Protein AF-A0A3B9Z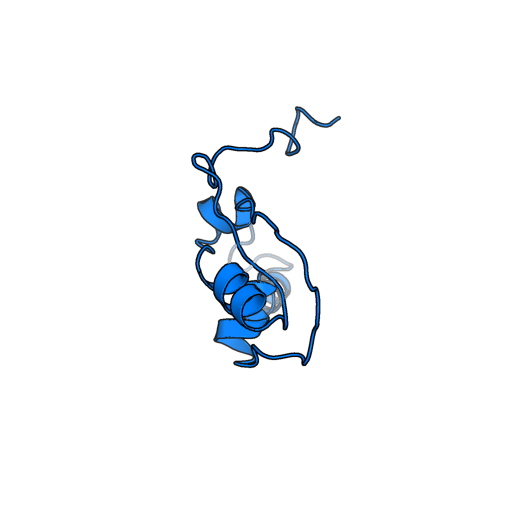QR8-F1 (afdb_monomer_lite)

Structure (mmCIF, N/CA/C/O backbone):
data_AF-A0A3B9ZQR8-F1
#
_entry.id   AF-A0A3B9ZQR8-F1
#
loop_
_atom_site.group_PDB
_atom_site.id
_atom_site.type_symbol
_atom_site.label_atom_id
_atom_site.label_alt_id
_atom_site.label_comp_id
_atom_site.label_asym_id
_atom_site.label_entity_id
_atom_site.label_seq_id
_atom_site.pdbx_PDB_ins_code
_atom_site.Cartn_x
_atom_site.Cartn_y
_atom_site.Cartn_z
_atom_site.occupancy
_atom_site.B_iso_or_equiv
_atom_site.auth_seq_id
_atom_site.auth_comp_id
_atom_site.auth_asym_id
_atom_site.auth_atom_id
_atom_site.pdbx_PDB_model_num
ATOM 1 N N . LEU A 1 1 ? 17.312 -0.298 -19.527 1.00 71.75 1 LEU A N 1
ATOM 2 C CA . LEU A 1 1 ? 17.395 -1.753 -19.279 1.00 71.75 1 LEU A CA 1
ATOM 3 C C . LEU A 1 1 ? 17.393 -2.568 -20.574 1.00 71.75 1 LEU A C 1
ATOM 5 O O . LEU A 1 1 ? 18.359 -3.281 -20.764 1.00 71.75 1 LEU A O 1
ATOM 9 N N . PHE A 1 2 ? 16.449 -2.391 -21.509 1.00 85.19 2 PHE A N 1
ATOM 10 C CA . PHE A 1 2 ? 16.542 -2.963 -22.869 1.00 85.19 2 PHE A CA 1
ATOM 11 C C . PHE A 1 2 ? 16.199 -1.902 -23.921 1.00 85.19 2 PHE A C 1
ATOM 13 O O . PHE A 1 2 ? 15.276 -1.112 -23.713 1.00 85.19 2 PHE A O 1
ATOM 20 N N . LYS A 1 3 ? 16.957 -1.839 -25.020 1.00 89.19 3 LYS A N 1
ATOM 21 C CA . LYS A 1 3 ? 16.743 -0.893 -26.130 1.00 89.19 3 LYS A CA 1
ATOM 22 C C . LYS A 1 3 ? 16.048 -1.581 -27.305 1.00 89.19 3 LYS A C 1
ATOM 24 O O . LYS A 1 3 ? 16.184 -2.788 -27.489 1.00 89.19 3 LYS A O 1
ATOM 29 N N . ASN A 1 4 ? 15.323 -0.797 -28.103 1.00 87.19 4 ASN A N 1
ATOM 30 C CA . ASN A 1 4 ? 14.657 -1.305 -29.301 1.00 87.19 4 ASN A CA 1
ATOM 31 C C . ASN A 1 4 ? 15.686 -1.964 -30.242 1.00 87.19 4 ASN A C 1
ATOM 33 O O . ASN A 1 4 ? 16.761 -1.406 -30.456 1.00 87.19 4 ASN A O 1
ATOM 37 N N . GLY A 1 5 ? 15.375 -3.161 -30.746 1.00 86.25 5 GLY A N 1
ATOM 38 C CA . GLY A 1 5 ? 16.278 -3.979 -31.566 1.00 86.25 5 GLY A CA 1
ATOM 39 C C . GLY A 1 5 ? 17.220 -4.919 -30.799 1.00 86.25 5 GLY A C 1
ATOM 40 O O . GLY A 1 5 ? 17.912 -5.711 -31.431 1.00 86.25 5 GLY A O 1
ATOM 41 N N . GLN A 1 6 ? 17.251 -4.887 -29.461 1.00 92.81 6 GLN A N 1
ATOM 42 C CA . GLN A 1 6 ? 18.000 -5.869 -28.664 1.00 92.81 6 GLN A CA 1
ATOM 43 C C . GLN A 1 6 ? 17.190 -7.155 -28.445 1.00 92.81 6 GLN A C 1
ATOM 45 O O . GLN A 1 6 ? 15.967 -7.114 -28.278 1.00 92.81 6 GLN A O 1
ATOM 50 N N . ALA A 1 7 ? 17.881 -8.298 -28.384 1.00 89.38 7 ALA A N 1
ATOM 51 C CA . ALA A 1 7 ? 17.278 -9.555 -27.948 1.00 89.38 7 ALA A CA 1
ATOM 52 C C . ALA A 1 7 ? 16.623 -9.376 -26.562 1.00 89.38 7 ALA A C 1
ATOM 54 O O . ALA A 1 7 ? 17.199 -8.745 -25.676 1.00 89.38 7 ALA A O 1
ATOM 55 N N . GLY A 1 8 ? 15.396 -9.880 -26.396 1.00 87.75 8 GLY A N 1
ATOM 56 C CA . GLY A 1 8 ? 14.609 -9.728 -25.164 1.00 87.75 8 GLY A CA 1
ATOM 57 C C . GLY A 1 8 ? 13.824 -8.413 -25.032 1.00 87.75 8 GLY A C 1
ATOM 58 O O . GLY A 1 8 ? 13.056 -8.266 -24.082 1.00 87.75 8 GLY A O 1
ATOM 59 N N . PHE A 1 9 ? 13.932 -7.462 -25.975 1.00 92.94 9 PHE A N 1
ATOM 60 C CA . PHE A 1 9 ? 13.146 -6.217 -25.922 1.00 92.94 9 PHE A CA 1
ATOM 61 C C . PHE A 1 9 ? 11.631 -6.473 -25.970 1.00 92.94 9 PHE A C 1
ATOM 63 O O . PHE A 1 9 ? 10.879 -5.845 -25.225 1.00 92.94 9 PHE A O 1
ATOM 70 N N . THR A 1 10 ? 11.176 -7.418 -26.797 1.00 91.50 10 THR A N 1
ATOM 71 C CA . THR A 1 10 ? 9.753 -7.786 -26.897 1.00 91.50 10 THR A CA 1
ATOM 72 C C . THR A 1 10 ? 9.222 -8.359 -25.581 1.00 91.50 10 THR A C 1
ATOM 74 O O . THR A 1 10 ? 8.151 -7.957 -25.123 1.00 91.50 10 THR A O 1
ATOM 77 N N . ASP A 1 11 ? 9.991 -9.234 -24.929 1.00 92.12 11 ASP A N 1
ATOM 78 C CA . ASP A 1 11 ? 9.618 -9.827 -23.641 1.00 92.12 11 ASP A CA 1
ATOM 79 C C . ASP A 1 11 ? 9.613 -8.784 -22.523 1.00 92.12 11 ASP A C 1
ATOM 81 O O . ASP A 1 11 ? 8.674 -8.738 -21.729 1.00 92.12 11 ASP A O 1
ATOM 85 N N . TYR A 1 12 ? 10.598 -7.879 -22.514 1.00 92.62 12 TYR A N 1
ATOM 86 C CA . TYR A 1 12 ? 10.620 -6.733 -21.607 1.00 92.62 12 TYR A CA 1
ATOM 87 C C . TYR A 1 12 ? 9.357 -5.874 -21.747 1.00 92.62 12 TYR A C 1
ATOM 89 O O . TYR A 1 12 ? 8.736 -5.538 -20.741 1.00 92.62 12 TYR A O 1
ATOM 97 N N . GLN A 1 13 ? 8.935 -5.549 -22.974 1.00 92.31 13 GLN A N 1
ATOM 98 C CA . GLN A 1 13 ? 7.713 -4.766 -23.191 1.00 92.31 13 GLN A CA 1
ATOM 99 C C . GLN A 1 13 ? 6.459 -5.513 -22.729 1.00 92.31 13 GLN A C 1
ATOM 101 O O . GLN A 1 13 ? 5.548 -4.905 -22.161 1.00 92.31 13 GLN A O 1
ATOM 106 N N . ARG A 1 14 ? 6.408 -6.833 -22.934 1.00 91.38 14 ARG A N 1
ATOM 107 C CA . ARG A 1 14 ? 5.302 -7.670 -22.459 1.00 91.38 14 ARG A CA 1
ATOM 108 C C . ARG A 1 14 ? 5.245 -7.722 -20.932 1.00 91.38 14 ARG A C 1
ATOM 110 O O . ARG A 1 14 ? 4.160 -7.578 -20.377 1.00 91.38 14 ARG A O 1
ATOM 117 N N . LEU A 1 15 ? 6.380 -7.909 -20.260 1.00 91.56 15 LEU A N 1
ATOM 118 C CA . LEU A 1 15 ? 6.463 -7.933 -18.798 1.00 91.56 15 LEU A CA 1
ATOM 119 C C . LEU A 1 15 ? 6.116 -6.573 -18.199 1.00 91.56 15 LEU A C 1
ATOM 121 O O . LEU A 1 15 ? 5.258 -6.497 -17.328 1.00 91.56 15 LEU A O 1
ATOM 125 N N . LYS A 1 16 ? 6.712 -5.495 -18.724 1.00 89.44 16 LYS A N 1
ATOM 126 C CA . LYS A 1 16 ? 6.484 -4.122 -18.254 1.00 89.44 16 LYS A CA 1
ATOM 127 C C . LYS A 1 16 ? 4.999 -3.755 -18.221 1.00 89.44 16 LYS A C 1
ATOM 129 O O . LYS A 1 16 ? 4.570 -3.044 -17.326 1.00 89.44 16 LYS A O 1
ATOM 134 N N . ARG A 1 17 ? 4.216 -4.229 -19.193 1.00 90.31 17 ARG A N 1
ATOM 135 C CA . ARG A 1 17 ? 2.773 -3.955 -19.284 1.00 90.31 17 ARG A CA 1
ATOM 136 C C . ARG A 1 17 ? 1.910 -4.721 -18.280 1.00 90.31 17 ARG A C 1
ATOM 138 O O . ARG A 1 17 ? 0.743 -4.376 -18.145 1.00 90.31 17 ARG A O 1
ATOM 145 N N . ASN A 1 18 ? 2.443 -5.767 -17.656 1.00 90.56 18 ASN A N 1
ATOM 146 C CA . ASN A 1 18 ? 1.704 -6.671 -16.773 1.00 90.56 18 ASN A CA 1
ATOM 147 C C . ASN A 1 18 ? 2.314 -6.735 -15.362 1.00 90.56 18 ASN A C 1
ATOM 149 O O . ASN A 1 18 ? 2.034 -7.672 -14.619 1.00 90.56 18 ASN A O 1
ATOM 153 N N . LEU A 1 19 ? 3.184 -5.784 -15.016 1.00 93.25 19 LEU A N 1
ATOM 154 C CA . LEU A 1 19 ? 3.836 -5.704 -13.717 1.00 93.25 19 LEU A CA 1
ATOM 155 C C . LEU A 1 19 ? 3.256 -4.518 -12.954 1.00 93.25 19 LEU A C 1
ATOM 157 O O . LEU A 1 19 ? 3.437 -3.374 -13.362 1.00 93.25 19 LEU A O 1
ATOM 161 N N . PHE A 1 20 ? 2.573 -4.823 -11.858 1.00 94.94 20 PHE A N 1
ATOM 162 C CA . PHE A 1 20 ? 1.875 -3.855 -11.024 1.00 94.94 20 PHE A CA 1
ATOM 163 C C . PHE A 1 20 ? 2.254 -4.082 -9.563 1.00 94.94 20 PHE A C 1
ATOM 165 O O . PHE A 1 20 ? 2.533 -5.214 -9.157 1.00 94.94 20 PHE A O 1
ATOM 172 N N . GLU A 1 21 ? 2.229 -3.017 -8.769 1.00 95.81 21 GLU A N 1
ATOM 173 C CA . GLU A 1 21 ? 2.136 -3.161 -7.316 1.00 95.81 21 GLU A CA 1
ATOM 174 C C . GLU A 1 21 ? 0.736 -3.689 -6.968 1.00 95.81 21 GLU A C 1
ATOM 176 O O . GLU A 1 21 ? -0.235 -3.443 -7.687 1.00 95.81 21 GLU A O 1
ATOM 181 N N . LEU A 1 22 ? 0.637 -4.490 -5.908 1.00 96.62 22 LEU A N 1
ATOM 182 C CA . LEU A 1 22 ? -0.584 -5.213 -5.581 1.00 96.62 22 LEU A CA 1
ATOM 183 C C . LEU A 1 22 ? -1.758 -4.268 -5.313 1.00 96.62 22 LEU A C 1
ATOM 185 O O . LEU A 1 22 ? -2.832 -4.461 -5.878 1.00 96.62 22 LEU A O 1
ATOM 189 N N . THR A 1 23 ? -1.581 -3.267 -4.455 1.00 97.62 23 THR A N 1
ATOM 190 C CA . THR A 1 23 ? -2.668 -2.353 -4.083 1.00 97.62 23 THR A CA 1
ATOM 191 C C . THR A 1 23 ? -3.125 -1.502 -5.265 1.00 97.62 23 THR A C 1
ATOM 193 O O . THR A 1 23 ? -4.330 -1.367 -5.475 1.00 97.62 23 THR A O 1
ATOM 196 N N . ASP A 1 24 ? -2.194 -1.049 -6.107 1.00 97.69 24 ASP A N 1
ATOM 197 C CA . ASP A 1 24 ? -2.497 -0.405 -7.390 1.00 97.69 24 ASP A CA 1
ATOM 198 C C . ASP A 1 24 ? -3.316 -1.314 -8.314 1.00 97.69 24 ASP A C 1
ATOM 200 O O . ASP A 1 24 ? -4.368 -0.926 -8.826 1.00 97.69 24 ASP A O 1
ATOM 204 N N . TYR A 1 25 ? -2.887 -2.566 -8.480 1.00 97.56 25 TYR A N 1
ATOM 205 C CA . TYR A 1 25 ? -3.603 -3.516 -9.320 1.00 97.56 25 TYR A CA 1
ATOM 206 C C . TYR A 1 25 ? -5.038 -3.736 -8.837 1.00 97.56 25 TYR A C 1
ATOM 208 O O . TYR A 1 25 ? -5.971 -3.691 -9.637 1.00 97.56 25 TYR A O 1
ATOM 216 N N . LEU A 1 26 ? -5.241 -3.950 -7.536 1.00 98.25 26 LEU A N 1
ATOM 217 C CA . LEU A 1 26 ? -6.574 -4.197 -6.983 1.00 98.25 26 LEU A CA 1
ATOM 218 C C . LEU A 1 26 ? -7.492 -2.974 -7.135 1.00 98.25 26 LEU A C 1
ATOM 220 O O . LEU A 1 26 ? -8.648 -3.110 -7.547 1.00 98.25 26 LEU A O 1
ATOM 224 N N . VAL A 1 27 ? -6.971 -1.778 -6.856 1.00 98.31 27 VAL A N 1
ATOM 225 C CA . VAL A 1 27 ? -7.753 -0.537 -6.852 1.00 98.31 27 VAL A CA 1
ATOM 226 C C . VAL A 1 27 ? -7.967 0.016 -8.262 1.00 98.31 27 VAL A C 1
ATOM 228 O O . VAL A 1 27 ? -9.107 0.251 -8.662 1.00 98.31 27 VAL A O 1
ATOM 231 N N . ASN A 1 28 ? -6.897 0.218 -9.029 1.00 97.38 28 ASN A N 1
ATOM 232 C CA . ASN A 1 28 ? -6.935 0.982 -10.276 1.00 97.38 28 ASN A CA 1
ATOM 233 C C . ASN A 1 28 ? -7.172 0.100 -11.512 1.00 97.38 28 ASN A C 1
ATOM 235 O O . ASN A 1 28 ? -7.851 0.528 -12.453 1.00 97.38 28 ASN A O 1
A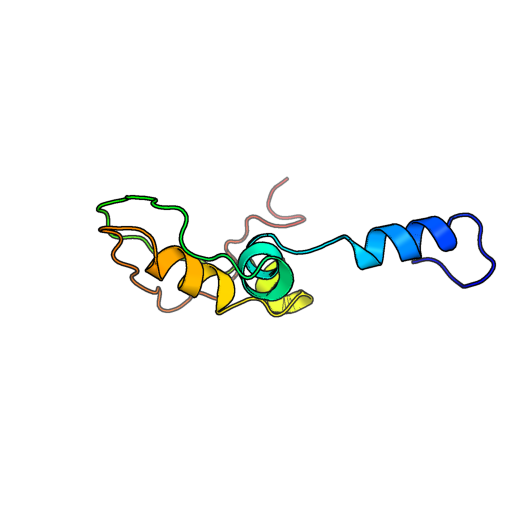TOM 239 N N . HIS A 1 29 ? -6.672 -1.141 -11.510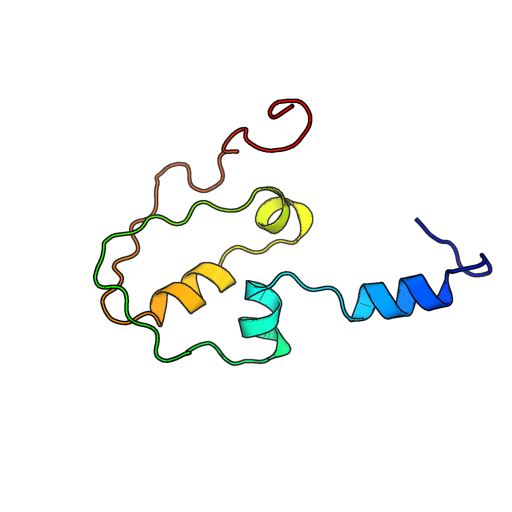 1.00 96.62 29 HIS A N 1
ATOM 240 C CA . HIS A 1 29 ? -6.785 -2.054 -12.655 1.00 96.62 29 HIS A CA 1
ATOM 241 C C . HIS A 1 29 ? -7.982 -3.006 -12.550 1.00 96.62 29 HIS A C 1
ATOM 243 O O . HIS A 1 29 ? -8.835 -3.022 -13.439 1.00 96.62 29 HIS A O 1
ATOM 249 N N . LEU A 1 30 ? -8.062 -3.783 -11.467 1.00 97.62 30 LEU A N 1
ATOM 250 C CA . LEU A 1 30 ? -9.147 -4.730 -11.203 1.00 97.62 30 LEU A CA 1
ATOM 251 C C . LEU A 1 30 ? -10.432 -4.016 -10.761 1.00 97.62 30 LEU A C 1
ATOM 253 O O . LEU A 1 30 ? -11.525 -4.530 -10.991 1.00 97.62 30 LEU A O 1
ATOM 257 N N . LYS A 1 31 ? -10.300 -2.825 -10.158 1.00 98.12 31 LYS A N 1
ATOM 258 C CA . LYS A 1 31 ? -11.405 -2.007 -9.628 1.00 98.12 31 LYS A CA 1
ATOM 259 C C . LYS A 1 31 ? -12.262 -2.762 -8.615 1.00 98.12 31 LYS A C 1
ATOM 261 O O . LYS A 1 31 ? -13.486 -2.637 -8.598 1.00 98.12 31 LYS A O 1
ATOM 266 N N . TYR A 1 32 ? -11.602 -3.540 -7.763 1.00 98.38 32 TYR A N 1
ATOM 267 C CA . TYR A 1 32 ? -12.240 -4.350 -6.737 1.00 98.38 32 TYR A CA 1
ATOM 268 C C . TYR A 1 32 ? -11.522 -4.149 -5.404 1.00 98.38 32 TYR A C 1
ATOM 270 O O . TYR A 1 32 ? -10.342 -4.466 -5.268 1.00 98.38 32 TYR A O 1
ATOM 278 N N . THR A 1 33 ? -12.232 -3.574 -4.432 1.00 98.31 33 THR A N 1
ATOM 279 C CA . THR A 1 33 ? -11.623 -3.052 -3.197 1.00 98.31 33 THR A CA 1
ATOM 280 C C . THR A 1 33 ? -12.186 -3.648 -1.913 1.00 98.31 33 THR A C 1
ATOM 282 O O . THR A 1 33 ? -11.574 -3.483 -0.863 1.00 98.31 33 THR A O 1
ATOM 285 N N . ASP A 1 34 ? -13.312 -4.357 -1.978 1.00 98.06 34 ASP A N 1
ATOM 286 C CA . ASP A 1 34 ? -13.939 -5.001 -0.824 1.00 98.06 34 ASP A CA 1
ATOM 287 C C . ASP A 1 34 ? -13.914 -6.519 -1.000 1.00 98.06 34 ASP A C 1
ATOM 289 O O . ASP A 1 34 ? -14.583 -7.061 -1.873 1.00 98.06 34 ASP A O 1
ATOM 293 N N . PHE A 1 35 ? -13.129 -7.187 -0.158 1.00 97.44 35 PHE A N 1
ATOM 294 C CA . PHE A 1 35 ? -12.921 -8.635 -0.182 1.00 97.44 35 PHE A CA 1
ATOM 295 C C . PHE A 1 35 ? -13.676 -9.360 0.943 1.00 97.44 35 PHE A C 1
ATOM 297 O O . PHE A 1 35 ? -13.433 -10.543 1.177 1.00 97.44 35 PHE A O 1
ATOM 304 N N . GLY A 1 36 ? -14.549 -8.667 1.686 1.00 97.94 36 GLY A N 1
ATOM 305 C CA . GLY A 1 36 ? -15.258 -9.248 2.830 1.00 97.94 36 GLY A CA 1
ATOM 306 C C . GLY A 1 36 ? -14.350 -9.612 4.013 1.00 97.94 36 GLY A C 1
ATOM 307 O O . GLY A 1 36 ? -14.707 -10.460 4.830 1.00 97.94 36 GLY A O 1
ATOM 308 N N . ALA A 1 37 ? -13.169 -8.996 4.107 1.00 98.12 37 ALA A N 1
ATOM 309 C CA . ALA A 1 37 ? -12.216 -9.243 5.182 1.00 98.12 37 ALA A CA 1
ATOM 310 C C . ALA A 1 37 ? -12.694 -8.644 6.517 1.00 98.12 37 ALA A C 1
ATOM 312 O O . ALA A 1 37 ? -13.347 -7.600 6.556 1.00 98.12 37 ALA A O 1
ATOM 313 N N . SER A 1 38 ? -12.311 -9.273 7.629 1.00 98.31 38 SER A N 1
ATOM 314 C CA . SER A 1 38 ? -12.557 -8.756 8.978 1.00 98.31 38 SER A CA 1
ATOM 315 C C . SER A 1 38 ? -11.307 -8.846 9.838 1.00 98.31 38 SER A C 1
ATOM 317 O O . SER A 1 38 ? -10.683 -9.906 9.896 1.00 98.31 38 SER A O 1
ATOM 319 N N . PHE A 1 39 ? -10.982 -7.765 10.541 1.00 98.31 39 PHE A N 1
ATOM 320 C CA . PHE A 1 39 ? -9.830 -7.701 11.432 1.00 98.31 39 PHE A CA 1
ATOM 321 C C . PHE A 1 39 ? -10.070 -6.647 12.529 1.00 98.31 39 PHE A C 1
ATOM 323 O O . PHE A 1 39 ? -9.770 -5.477 12.311 1.00 98.31 39 PHE A O 1
ATOM 330 N N . PRO A 1 40 ? -10.655 -7.016 13.688 1.00 98.00 40 PRO A N 1
ATOM 331 C CA . PRO A 1 40 ? -11.139 -6.073 14.700 1.00 98.00 40 PRO A CA 1
ATOM 332 C C . PRO A 1 40 ? -10.017 -5.525 15.600 1.00 98.00 40 PRO A C 1
ATOM 334 O O . PRO A 1 40 ? -10.053 -5.669 16.823 1.00 98.00 40 PRO A O 1
ATOM 337 N N . HIS A 1 41 ? -8.993 -4.932 14.992 1.00 98.44 41 HIS A N 1
ATOM 338 C CA . HIS A 1 41 ? -7.817 -4.418 15.684 1.00 98.44 41 HIS A CA 1
ATOM 339 C C . HIS A 1 41 ? -7.420 -3.034 15.178 1.00 98.44 41 HIS A C 1
ATOM 341 O O . HIS A 1 41 ? -7.717 -2.646 14.046 1.00 98.44 41 HIS A O 1
ATOM 347 N N . LYS A 1 42 ? -6.691 -2.317 16.036 1.00 98.19 42 LYS A N 1
ATOM 348 C CA . LYS A 1 42 ? -5.989 -1.094 15.661 1.00 98.19 42 LYS A CA 1
ATOM 349 C C . LYS A 1 42 ? -4.708 -1.462 14.933 1.00 98.19 42 LYS A C 1
ATOM 351 O O . LYS A 1 42 ? -3.927 -2.266 15.442 1.00 98.19 42 LYS A O 1
ATOM 356 N N . VAL A 1 43 ? -4.491 -0.872 13.770 1.00 97.12 43 VAL A N 1
ATOM 357 C CA . VAL A 1 43 ? -3.290 -1.089 12.962 1.00 97.12 43 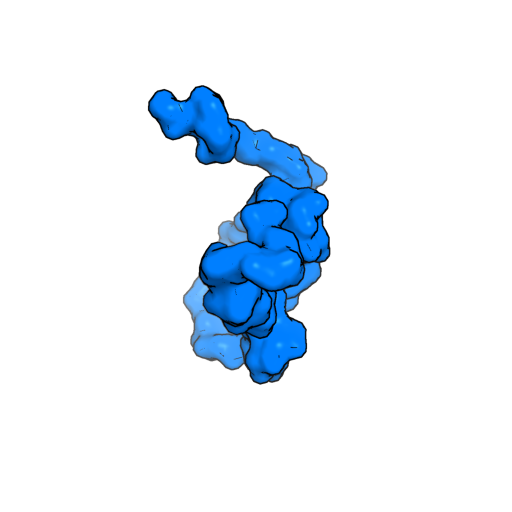VAL A CA 1
ATOM 358 C C . VAL A 1 43 ? -2.712 0.246 12.534 1.00 97.12 43 VAL A C 1
ATOM 360 O O . VAL A 1 43 ? -3.451 1.203 12.329 1.00 97.12 43 VAL A O 1
ATOM 363 N N . CYS A 1 44 ? -1.398 0.288 12.349 1.00 96.31 44 CYS A N 1
ATOM 364 C CA . CYS A 1 44 ? -0.759 1.344 11.581 1.00 96.31 44 CYS A CA 1
ATOM 365 C C . CYS A 1 44 ? -0.334 0.793 10.226 1.00 96.31 44 CYS A C 1
ATOM 367 O O . CYS A 1 44 ? 0.085 -0.362 10.124 1.00 96.31 44 CYS A O 1
ATOM 369 N N . TYR A 1 45 ? -0.416 1.635 9.200 1.00 95.31 45 TYR A N 1
ATOM 370 C CA . TYR A 1 45 ? 0.182 1.367 7.905 1.00 95.31 45 TYR A CA 1
ATOM 371 C C . TYR A 1 45 ? 1.501 2.131 7.787 1.00 95.31 45 TYR A C 1
ATOM 373 O O . TYR A 1 45 ? 1.576 3.308 8.125 1.00 95.31 45 TYR A O 1
ATOM 381 N N . HIS A 1 46 ? 2.545 1.444 7.343 1.00 95.19 46 HIS A N 1
ATOM 382 C CA . HIS A 1 46 ? 3.851 2.033 7.091 1.00 95.19 46 HIS A CA 1
ATOM 383 C C . HIS A 1 46 ? 4.101 2.005 5.590 1.00 95.19 46 HIS A C 1
ATOM 385 O O . HIS A 1 46 ? 4.039 0.933 4.979 1.00 95.19 46 HIS A O 1
ATOM 391 N N . ASP A 1 47 ? 4.355 3.164 4.989 1.00 94.31 47 ASP A N 1
ATOM 392 C CA . ASP A 1 47 ? 4.480 3.254 3.544 1.00 94.31 47 ASP A CA 1
ATOM 393 C C . ASP A 1 47 ? 5.755 2.534 3.075 1.00 94.31 47 ASP A C 1
ATOM 395 O O . ASP A 1 47 ? 6.878 2.829 3.490 1.00 94.31 47 ASP A O 1
ATOM 399 N N . ALA A 1 48 ? 5.592 1.561 2.176 1.00 91.88 48 ALA A N 1
ATOM 400 C CA . ALA A 1 48 ? 6.727 0.857 1.598 1.00 91.88 48 ALA A CA 1
ATOM 401 C C . ALA A 1 48 ? 7.547 1.823 0.731 1.00 91.88 48 ALA A C 1
ATOM 403 O O . ALA A 1 48 ? 7.053 2.350 -0.264 1.00 91.88 48 ALA A O 1
ATOM 404 N N . CYS A 1 49 ? 8.821 2.020 1.079 1.00 91.69 49 CYS A N 1
ATOM 405 C CA . CYS A 1 49 ? 9.689 3.034 0.470 1.00 91.69 49 CYS A CA 1
ATOM 406 C C . CYS A 1 49 ? 9.721 2.980 -1.064 1.00 91.69 49 CYS A C 1
ATOM 408 O O . CYS A 1 49 ? 9.660 4.018 -1.715 1.00 91.69 49 CYS A O 1
ATOM 410 N N . THR A 1 50 ? 9.823 1.782 -1.646 1.00 90.81 50 THR A N 1
ATOM 411 C CA . THR A 1 50 ? 9.872 1.588 -3.103 1.00 90.81 50 THR A CA 1
ATOM 412 C C . THR A 1 50 ? 8.517 1.838 -3.758 1.00 90.81 50 THR A C 1
ATOM 414 O O . THR A 1 50 ? 8.456 2.507 -4.786 1.00 90.81 50 THR A O 1
ATOM 417 N N . ALA A 1 51 ? 7.426 1.360 -3.152 1.00 92.44 51 ALA A N 1
ATOM 418 C CA . ALA A 1 51 ? 6.075 1.603 -3.650 1.00 92.44 51 ALA A CA 1
ATOM 419 C C . ALA A 1 51 ? 5.724 3.098 -3.599 1.00 92.44 51 ALA A C 1
ATOM 421 O O . ALA A 1 51 ? 5.201 3.638 -4.568 1.00 92.44 51 ALA A O 1
ATOM 422 N N . LEU A 1 52 ? 6.085 3.787 -2.515 1.00 94.06 52 LEU A N 1
ATOM 423 C CA . LEU A 1 52 ? 5.831 5.213 -2.343 1.00 94.06 52 LEU A CA 1
ATOM 424 C C . LEU A 1 52 ? 6.714 6.076 -3.255 1.00 94.06 52 LEU A C 1
ATOM 426 O O . LEU A 1 52 ? 6.199 6.908 -3.993 1.00 94.06 52 LEU A O 1
ATOM 430 N N . ARG A 1 53 ? 8.042 5.907 -3.207 1.00 93.44 53 ARG A N 1
ATOM 431 C CA . ARG A 1 53 ? 8.991 6.857 -3.821 1.00 93.44 53 ARG A CA 1
ATOM 432 C C . ARG A 1 53 ? 9.219 6.615 -5.308 1.00 93.44 53 ARG A C 1
ATOM 434 O O . ARG A 1 53 ? 9.346 7.575 -6.057 1.00 93.44 53 ARG A O 1
ATOM 441 N N . GLU A 1 54 ? 9.275 5.352 -5.726 1.00 91.69 54 GLU A N 1
ATOM 442 C CA . GLU A 1 54 ? 9.539 5.001 -7.127 1.00 91.69 54 GLU A CA 1
ATOM 443 C C . GLU A 1 54 ? 8.245 4.817 -7.915 1.00 91.69 54 GLU A C 1
ATOM 445 O O . GLU A 1 54 ? 8.190 5.164 -9.095 1.00 91.69 54 GLU A O 1
ATOM 450 N N . TYR A 1 55 ? 7.207 4.264 -7.274 1.00 93.62 55 TYR A N 1
ATOM 451 C CA . TYR A 1 55 ? 5.943 3.969 -7.949 1.00 93.62 55 TYR A CA 1
ATOM 452 C C . TYR A 1 55 ? 4.822 4.982 -7.670 1.00 93.62 55 TYR A C 1
ATOM 454 O O . TYR A 1 55 ? 3.941 5.144 -8.509 1.00 93.62 55 TYR A O 1
ATOM 462 N N . GLY A 1 56 ? 4.885 5.733 -6.565 1.00 95.12 56 GLY A N 1
ATOM 463 C CA . GLY A 1 56 ? 3.908 6.776 -6.231 1.00 95.12 56 GLY A CA 1
ATOM 464 C C . GLY A 1 56 ? 2.663 6.282 -5.489 1.00 95.12 56 GLY A C 1
ATOM 465 O O . GLY A 1 56 ? 1.669 7.002 -5.435 1.00 95.12 56 GLY A O 1
ATOM 466 N N . ILE A 1 57 ? 2.700 5.074 -4.922 1.00 96.06 57 ILE A N 1
ATOM 467 C CA . ILE A 1 57 ? 1.563 4.459 -4.227 1.00 96.06 57 ILE A CA 1
ATOM 468 C C . ILE A 1 57 ? 1.453 4.990 -2.802 1.00 96.06 57 ILE A C 1
ATOM 470 O O . ILE A 1 57 ? 2.407 4.911 -2.027 1.00 96.06 57 ILE A O 1
ATOM 474 N N . LYS A 1 58 ? 0.267 5.499 -2.448 1.00 95.25 58 LYS A N 1
ATOM 475 C CA . LYS A 1 58 ? -0.003 6.047 -1.106 1.00 95.25 58 LYS A CA 1
ATOM 476 C C . LYS A 1 58 ? -1.438 5.822 -0.641 1.00 95.25 58 LYS A C 1
ATOM 478 O O . LYS A 1 58 ? -1.666 5.485 0.520 1.00 95.25 58 LYS A O 1
ATOM 483 N N . GLN A 1 59 ? -2.421 6.019 -1.516 1.00 97.44 59 GLN A N 1
ATOM 484 C CA . GLN A 1 59 ? -3.838 6.001 -1.128 1.00 97.44 59 GLN A CA 1
ATOM 485 C C . GLN A 1 59 ? -4.475 4.623 -1.300 1.00 97.44 59 GLN A C 1
ATOM 487 O O . GLN A 1 59 ? -5.373 4.251 -0.549 1.00 97.44 59 GLN A O 1
ATOM 492 N N . GLU A 1 60 ? -3.985 3.845 -2.254 1.00 98.19 60 GLU A N 1
ATOM 493 C CA . GLU A 1 60 ? -4.490 2.530 -2.620 1.00 98.19 60 GLU A CA 1
ATOM 494 C C . GLU A 1 60 ? -4.472 1.537 -1.443 1.00 98.19 60 GLU A C 1
ATOM 496 O O . GLU A 1 60 ? -5.516 0.932 -1.174 1.00 98.19 60 GLU A O 1
ATOM 501 N N . PRO A 1 61 ? -3.381 1.415 -0.655 1.00 97.62 61 PRO A N 1
ATOM 502 C CA . PRO A 1 61 ? -3.367 0.543 0.517 1.00 97.62 61 PRO A CA 1
ATOM 503 C C . PRO A 1 61 ? -4.392 0.980 1.568 1.00 97.62 61 PRO A C 1
ATOM 505 O O . PRO A 1 61 ? -5.109 0.154 2.131 1.00 97.62 61 PRO A O 1
ATOM 508 N N . ARG A 1 62 ? -4.510 2.293 1.799 1.00 97.69 62 ARG A N 1
ATOM 509 C CA . ARG A 1 62 ? -5.431 2.879 2.784 1.00 97.69 62 ARG A CA 1
ATOM 510 C C . ARG A 1 62 ? -6.887 2.662 2.384 1.00 97.69 62 ARG A C 1
ATOM 512 O O . ARG A 1 62 ? -7.710 2.318 3.230 1.00 97.69 62 ARG A O 1
ATOM 519 N N . LEU A 1 63 ? -7.204 2.780 1.093 1.00 98.44 63 LEU A N 1
ATOM 520 C CA . LEU A 1 63 ? -8.531 2.466 0.569 1.00 98.44 63 LEU A CA 1
ATOM 521 C C . LEU A 1 63 ? -8.892 0.999 0.822 1.00 98.44 63 LEU A C 1
ATOM 523 O O . LEU A 1 63 ? -9.992 0.734 1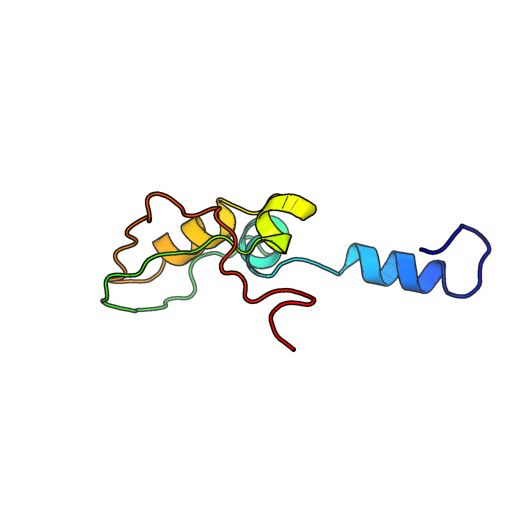.302 1.00 98.44 63 LEU A O 1
ATOM 527 N N . LEU A 1 64 ? -7.983 0.060 0.552 1.00 98.56 64 LEU A N 1
ATOM 528 C CA . LEU A 1 64 ? -8.216 -1.364 0.815 1.00 98.56 64 LEU A CA 1
ATOM 529 C C . LEU A 1 64 ? -8.416 -1.636 2.312 1.00 98.56 64 LEU A C 1
ATOM 531 O O . LEU A 1 64 ? -9.379 -2.298 2.696 1.00 98.56 64 LEU A O 1
ATOM 535 N N . LEU A 1 65 ? -7.566 -1.065 3.170 1.00 98.19 65 LEU A N 1
ATOM 536 C CA . LEU A 1 65 ? -7.683 -1.199 4.626 1.00 98.19 65 LEU A CA 1
ATOM 537 C C . LEU A 1 65 ? -9.002 -0.619 5.158 1.00 98.19 65 LEU A C 1
ATOM 539 O O . LEU A 1 65 ? -9.609 -1.216 6.043 1.00 98.19 65 LEU A O 1
ATOM 543 N N . SER A 1 66 ? -9.507 0.470 4.566 1.00 97.88 66 SER A N 1
ATOM 544 C CA . SER A 1 66 ? -10.804 1.061 4.936 1.00 97.88 66 SER A CA 1
ATOM 545 C C . SER A 1 66 ? -12.008 0.139 4.689 1.00 97.88 66 SER A C 1
ATOM 547 O O . SER A 1 66 ? -13.090 0.387 5.222 1.00 97.88 66 SER A O 1
ATOM 549 N N . LYS A 1 67 ? -11.846 -0.918 3.877 1.00 98.44 67 LYS A N 1
ATOM 550 C CA . LYS A 1 67 ? -12.886 -1.925 3.607 1.00 98.44 67 LYS A CA 1
ATOM 551 C C . LYS A 1 67 ? -12.826 -3.122 4.552 1.00 98.44 67 LYS A C 1
ATOM 553 O O . LYS A 1 67 ? -13.739 -3.942 4.545 1.00 98.44 67 LYS A O 1
ATOM 558 N N . VAL A 1 68 ? -11.795 -3.231 5.387 1.00 98.56 68 VAL A N 1
ATOM 559 C CA . VAL A 1 68 ? -11.660 -4.345 6.328 1.00 98.56 68 VAL A CA 1
ATOM 560 C C . VAL A 1 68 ? -12.563 -4.110 7.537 1.00 98.56 68 VAL A C 1
ATOM 562 O O . VAL A 1 68 ? -12.396 -3.163 8.304 1.00 98.56 68 VAL A O 1
ATOM 565 N N . LYS A 1 69 ? -13.533 -5.001 7.745 1.00 98.69 69 LYS A N 1
ATOM 566 C CA . LYS A 1 69 ? -14.512 -4.867 8.826 1.00 98.69 69 LYS A CA 1
ATOM 567 C C . LYS A 1 69 ? -13.836 -4.916 10.199 1.00 98.69 69 LYS A C 1
ATOM 569 O O . LYS A 1 69 ? -13.182 -5.899 10.545 1.00 98.69 69 LYS A O 1
ATOM 574 N N . GLY A 1 70 ? -14.087 -3.888 11.008 1.00 98.25 70 GLY A N 1
ATOM 575 C CA . GLY A 1 70 ? -13.597 -3.776 12.385 1.00 98.25 70 GLY A CA 1
ATOM 576 C C . GLY A 1 70 ? -12.168 -3.243 12.515 1.00 98.25 70 GLY A C 1
ATOM 577 O O . GLY A 1 70 ? -11.730 -3.015 13.638 1.00 98.25 70 GLY A O 1
ATOM 578 N N . LEU A 1 71 ? -11.464 -3.022 11.403 1.00 98.62 71 LEU A N 1
ATOM 579 C CA . LEU A 1 71 ? -10.113 -2.477 11.416 1.00 98.62 71 LEU A CA 1
ATOM 580 C C . LEU A 1 71 ? -10.163 -0.974 11.697 1.00 98.62 71 LEU A C 1
ATOM 582 O O . LEU A 1 71 ? -10.885 -0.232 11.034 1.00 98.62 71 LEU A O 1
ATOM 586 N N . GLU A 1 72 ? -9.372 -0.526 12.668 1.00 98.31 72 GLU A N 1
ATOM 587 C CA . GLU A 1 72 ? -9.143 0.894 12.939 1.00 98.31 72 GLU A CA 1
ATOM 588 C C . GLU A 1 72 ? -7.732 1.246 12.469 1.00 98.31 72 GLU A C 1
ATOM 590 O O . GLU A 1 72 ? -6.742 0.794 13.046 1.00 98.31 72 GLU A O 1
ATOM 595 N N . LEU A 1 73 ? -7.637 2.032 11.399 1.00 97.75 73 LEU A N 1
ATOM 596 C CA . LEU A 1 73 ? -6.357 2.507 10.892 1.00 97.75 73 LEU A CA 1
ATOM 597 C C . LEU A 1 73 ? -5.936 3.762 11.664 1.00 97.75 73 LEU A C 1
ATOM 599 O O . LEU A 1 73 ? -6.638 4.771 11.646 1.00 97.75 73 LEU A O 1
ATOM 603 N N . VAL A 1 74 ? -4.783 3.690 12.321 1.00 97.19 74 VAL A N 1
ATOM 604 C CA . VAL A 1 74 ? -4.150 4.793 13.046 1.00 97.19 74 VAL A CA 1
ATOM 605 C C . VAL A 1 74 ? -2.833 5.114 12.351 1.00 97.19 74 VAL A C 1
ATOM 607 O O . VAL A 1 74 ? -1.927 4.288 12.338 1.00 97.19 74 VAL A O 1
ATOM 610 N N . GLU A 1 75 ? -2.729 6.299 11.756 1.00 95.31 75 GLU A N 1
ATOM 611 C CA . GLU A 1 75 ? -1.509 6.736 11.069 1.00 95.31 75 GLU A CA 1
ATOM 612 C C . GLU A 1 75 ? -0.418 7.119 12.080 1.00 95.31 75 GLU A C 1
ATOM 614 O O . GLU A 1 75 ? -0.677 7.815 13.065 1.00 95.31 75 GLU A O 1
ATOM 619 N N . MET A 1 76 ? 0.811 6.677 11.818 1.00 93.19 76 MET A 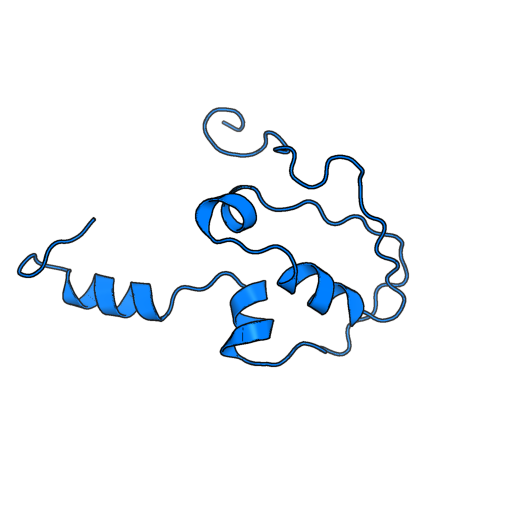N 1
ATOM 620 C CA . MET A 1 76 ? 2.007 7.179 12.497 1.00 93.19 76 MET A CA 1
ATOM 621 C C . MET A 1 76 ? 2.326 8.612 12.046 1.00 93.19 76 MET A C 1
ATOM 623 O O . MET A 1 76 ? 1.955 9.033 10.952 1.00 93.19 76 MET A O 1
ATOM 627 N N . GLU A 1 77 ? 3.077 9.350 12.863 1.00 93.00 77 GLU A N 1
ATOM 628 C CA . GLU A 1 77 ? 3.594 10.672 12.479 1.00 93.00 77 GLU A CA 1
ATOM 629 C C . GLU A 1 77 ? 4.579 10.560 11.297 1.00 93.00 77 GLU A C 1
ATOM 631 O O . GLU A 1 77 ? 4.450 11.268 10.301 1.00 93.00 77 GLU A O 1
ATOM 636 N N . ASP A 1 78 ? 5.476 9.570 11.350 1.00 93.12 78 ASP A N 1
ATOM 637 C CA . ASP A 1 78 ? 6.545 9.336 10.372 1.00 93.12 78 ASP A CA 1
ATOM 638 C C . ASP A 1 78 ? 6.249 8.161 9.415 1.00 93.12 78 ASP A C 1
ATOM 640 O O . ASP A 1 78 ? 7.047 7.232 9.258 1.00 93.12 78 ASP A O 1
ATOM 644 N N . THR A 1 79 ? 5.081 8.164 8.773 1.00 92.12 79 THR A N 1
ATOM 645 C CA . THR A 1 79 ? 4.623 7.062 7.892 1.00 92.12 79 THR A CA 1
ATOM 646 C C . THR A 1 79 ? 5.504 6.812 6.666 1.00 92.12 79 THR A C 1
ATOM 648 O O . THR A 1 79 ? 5.584 5.674 6.209 1.00 92.12 79 THR A O 1
ATOM 651 N N . GLU A 1 80 ? 6.205 7.838 6.173 1.00 93.25 80 GLU A N 1
ATOM 652 C CA . GLU A 1 80 ? 7.071 7.780 4.980 1.00 93.25 80 GLU A CA 1
ATOM 653 C C . GLU A 1 80 ? 8.565 7.566 5.295 1.00 93.25 80 GLU A C 1
ATOM 655 O O . GLU A 1 80 ? 9.416 7.480 4.389 1.00 93.25 80 GLU A O 1
ATOM 660 N N . THR A 1 81 ? 8.909 7.521 6.585 1.00 92.75 81 THR A N 1
ATOM 661 C CA . THR A 1 81 ? 10.280 7.284 7.038 1.00 92.75 81 THR A CA 1
ATOM 662 C C . THR A 1 81 ? 10.689 5.862 6.691 1.00 92.75 81 THR A C 1
ATOM 664 O O . THR A 1 81 ? 9.924 4.927 6.856 1.00 92.75 81 THR A O 1
ATOM 667 N N . CYS A 1 82 ? 11.910 5.668 6.196 1.00 90.00 82 CYS A N 1
ATOM 668 C CA . CYS A 1 82 ? 12.373 4.328 5.850 1.00 90.00 82 CYS A CA 1
ATOM 669 C C . CYS A 1 82 ? 12.521 3.465 7.109 1.00 90.00 82 CYS A C 1
ATOM 671 O O . CYS A 1 82 ? 13.249 3.845 8.023 1.00 90.00 82 CYS A O 1
ATOM 673 N N . CYS A 1 83 ? 11.913 2.274 7.124 1.00 89.62 83 CYS A N 1
ATOM 674 C CA . CYS A 1 83 ? 12.059 1.309 8.221 1.00 89.62 83 CYS A CA 1
ATOM 675 C C . CYS A 1 83 ? 13.483 0.744 8.387 1.00 89.62 83 CYS A C 1
ATOM 677 O O . CYS A 1 83 ? 13.755 0.053 9.364 1.00 89.62 83 CYS A O 1
ATOM 679 N N . GLY A 1 84 ? 14.383 0.983 7.427 1.00 88.19 84 GLY A N 1
ATOM 680 C CA . GLY A 1 84 ? 15.768 0.505 7.455 1.00 88.19 84 GLY A CA 1
ATOM 681 C C . GLY A 1 84 ? 15.961 -0.952 7.020 1.00 88.19 84 GLY A C 1
ATOM 682 O O . GLY A 1 84 ? 17.099 -1.399 6.942 1.00 88.19 84 GLY A O 1
ATOM 683 N N . PHE A 1 85 ? 14.884 -1.672 6.678 1.00 84.12 85 PHE A N 1
ATOM 684 C CA . PHE A 1 85 ? 14.941 -3.098 6.319 1.00 84.12 85 PHE A CA 1
ATOM 685 C C . PHE A 1 85 ? 15.290 -3.379 4.834 1.00 84.12 85 PHE A C 1
ATOM 687 O O . PHE A 1 85 ? 15.205 -4.506 4.351 1.00 84.12 85 PHE A O 1
ATOM 694 N N . GLY A 1 86 ? 15.612 -2.342 4.053 1.00 77.50 86 GLY A N 1
ATOM 695 C CA . GLY A 1 86 ? 15.859 -2.445 2.611 1.00 77.50 86 GLY A CA 1
ATOM 696 C C . GLY A 1 86 ? 17.327 -2.241 2.228 1.00 77.50 86 GLY A C 1
ATOM 697 O O . GLY A 1 86 ? 17.980 -1.316 2.708 1.00 77.50 86 GLY A O 1
ATOM 698 N N . GLY A 1 87 ? 17.828 -3.047 1.287 1.00 73.38 87 GLY A N 1
ATOM 699 C CA . GLY A 1 87 ? 19.154 -2.870 0.682 1.00 73.38 87 GLY A CA 1
ATOM 700 C C . GLY A 1 87 ? 20.312 -3.356 1.560 1.00 73.38 87 GLY A C 1
ATOM 701 O O . GLY A 1 87 ? 20.200 -4.357 2.259 1.00 73.38 87 GLY A O 1
ATOM 702 N N . THR A 1 88 ? 21.445 -2.651 1.507 1.00 61.81 88 THR A N 1
ATOM 703 C CA . THR A 1 88 ? 22.724 -3.046 2.136 1.00 61.81 88 THR A CA 1
ATOM 704 C C . THR A 1 88 ? 22.671 -3.155 3.668 1.00 61.81 88 THR A C 1
ATOM 706 O O . THR A 1 88 ? 23.558 -3.758 4.261 1.00 61.81 88 THR A O 1
ATOM 709 N N . PHE A 1 89 ? 21.650 -2.587 4.318 1.00 60.25 89 PHE A N 1
ATOM 710 C CA . PHE A 1 89 ? 21.516 -2.534 5.781 1.00 60.25 89 PHE A CA 1
ATOM 711 C C . PHE A 1 89 ? 20.753 -3.725 6.388 1.00 60.25 89 PHE A C 1
ATOM 713 O O . PHE A 1 89 ? 20.550 -3.764 7.598 1.00 60.25 89 PHE A O 1
ATOM 720 N N . SER A 1 90 ? 20.326 -4.695 5.574 1.00 60.47 90 SER A N 1
ATOM 721 C CA . SER A 1 90 ? 19.596 -5.896 6.024 1.00 60.47 90 SER A CA 1
ATOM 722 C C . SER A 1 90 ? 20.221 -7.205 5.541 1.00 60.47 90 SER A C 1
ATOM 724 O O . SER A 1 90 ? 19.513 -8.192 5.352 1.00 60.47 90 SER A O 1
ATOM 726 N N . ALA A 1 91 ? 21.540 -7.187 5.318 1.00 53.84 91 ALA A N 1
ATOM 727 C CA . ALA A 1 91 ? 22.342 -8.372 5.020 1.00 53.84 91 ALA A CA 1
ATOM 728 C C . ALA A 1 91 ? 22.628 -9.202 6.279 1.00 53.84 91 ALA A C 1
ATOM 730 O O . ALA A 1 91 ? 22.903 -8.589 7.337 1.00 53.84 91 ALA A O 1
#

Sequence (91 aa):
LFKNGQAGFTDYQRLKRNLFELTDYLVNHLKYTDFGASFPHKVCYHDACTALREYGIKQEPRLLLSKVKGLELVEMEDTETCCGFGGTFSA

Secondary structure (DSSP, 8-state):
---TTSTTHHHHHHHHTT---HHHIIIIIS-------B--SEE-----HHIIIII--SHHHHHHHTTSBT-EE---TTTTS--S-SGGGG-

pLDDT: mean 92.41, std 8.8, range [53.84, 98.69]

Foldseek 3Di:
DDDPPDPCPVVVVVCVVVDDDPLCCCCPPVVHQAPPAEDQDEDEAADDQCCCPVVNDDCSVVSNQVNHHNYHYDYDPPRNDDPQCDDPSPD

Radius of gyration: 17.06 Å; chains: 1; bounding box: 38×20×47 Å